Protein AF-A0A658NSR3-F1 (afdb_monomer_lite)

pLDDT: mean 88.61, std 15.93, range [35.75, 98.31]

Secondary structure (DSSP, 8-state):
----------HHHHHHHHHHHHHHHHHHHHT-SSHHHHHHHHHHHHHHHHHHHHHHHHTT--HHHHHHHHHHHHHHHH----S---

Radius of gyration: 15.32 Å; chains: 1; bounding box: 33×28×47 Å

Foldseek 3Di:
DPPPDDDDADLVRLLVVLLVLLLVLLVVLVVDPDPVSNVVSLVVNVVSLVVSLVVCVVVPPDPVVSVVSSVVSVCSSVVDPDPPPD

Structure (mmCIF, N/CA/C/O backbone):
data_AF-A0A658NSR3-F1
#
_entry.id   AF-A0A658NSR3-F1
#
loop_
_atom_site.group_PDB
_atom_site.id
_atom_site.type_symbol
_atom_site.label_atom_id
_atom_site.label_alt_id
_atom_site.label_comp_id
_atom_site.label_asym_id
_atom_site.label_entity_id
_atom_site.label_seq_id
_atom_site.pdbx_PDB_ins_code
_atom_site.Cartn_x
_atom_site.Cartn_y
_atom_site.Cartn_z
_atom_site.occupancy
_atom_site.B_iso_or_equiv
_atom_site.auth_seq_id
_atom_site.auth_comp_id
_atom_site.auth_asym_id
_atom_site.auth_atom_id
_atom_site.pdbx_PDB_model_num
ATOM 1 N N . MET A 1 1 ? 19.112 -10.749 27.061 1.00 43.78 1 MET A N 1
ATOM 2 C CA . MET A 1 1 ? 17.693 -10.354 27.0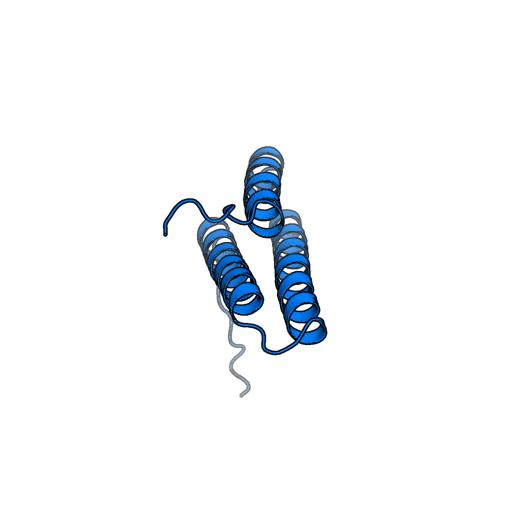14 1.00 43.78 1 MET A CA 1
ATOM 3 C C . MET A 1 1 ? 17.441 -9.887 25.596 1.00 43.78 1 MET A C 1
ATOM 5 O O . MET A 1 1 ? 18.169 -9.013 25.150 1.00 43.78 1 MET A O 1
ATOM 9 N N . ASN A 1 2 ? 16.546 -10.549 24.860 1.00 63.94 2 ASN A N 1
ATOM 10 C CA . ASN A 1 2 ? 16.006 -9.980 23.626 1.00 63.94 2 ASN A CA 1
ATOM 11 C C . ASN A 1 2 ? 14.964 -8.975 24.091 1.00 63.94 2 ASN A C 1
ATOM 13 O O . ASN A 1 2 ? 13.884 -9.386 24.511 1.00 63.94 2 ASN A O 1
ATOM 17 N N . ASP A 1 3 ? 15.327 -7.698 24.116 1.00 65.75 3 ASP A N 1
ATOM 18 C CA . ASP A 1 3 ? 14.346 -6.644 24.320 1.00 65.75 3 ASP A CA 1
ATOM 19 C C . ASP A 1 3 ? 13.364 -6.738 23.152 1.00 65.75 3 ASP A C 1
ATOM 21 O O . ASP A 1 3 ? 13.736 -6.556 21.992 1.00 65.75 3 ASP A O 1
ATOM 25 N N . GLU A 1 4 ? 12.136 -7.147 23.454 1.00 73.12 4 GLU A N 1
ATOM 26 C CA . GLU A 1 4 ? 11.061 -7.262 22.481 1.00 73.12 4 GLU A CA 1
ATOM 27 C C . GLU A 1 4 ? 10.812 -5.859 21.917 1.00 73.12 4 GLU A C 1
ATOM 29 O O . GLU A 1 4 ? 10.234 -4.993 22.579 1.00 73.12 4 GLU A O 1
ATOM 34 N N . GLN A 1 5 ? 11.348 -5.595 20.721 1.00 75.31 5 GLN A N 1
ATOM 35 C CA . GLN A 1 5 ? 11.170 -4.318 20.042 1.00 75.31 5 GLN A CA 1
ATOM 36 C C . GLN A 1 5 ? 9.708 -4.205 19.625 1.00 75.31 5 GLN A C 1
ATOM 38 O O . GLN A 1 5 ? 9.290 -4.715 18.588 1.00 75.31 5 GLN A O 1
ATOM 43 N N . THR A 1 6 ? 8.923 -3.543 20.464 1.00 75.25 6 THR A N 1
ATOM 44 C CA . THR A 1 6 ? 7.546 -3.189 20.155 1.00 75.25 6 THR A CA 1
ATOM 45 C C . THR A 1 6 ? 7.526 -1.783 19.569 1.00 75.25 6 THR A C 1
ATOM 47 O O . THR A 1 6 ? 8.109 -0.849 20.117 1.00 75.25 6 THR A O 1
ATOM 50 N N . PHE A 1 7 ? 6.863 -1.626 18.428 1.00 74.88 7 PHE A N 1
ATOM 51 C CA . PHE A 1 7 ? 6.511 -0.320 17.888 1.00 74.88 7 PHE A CA 1
ATOM 52 C C . PHE A 1 7 ? 4.998 -0.277 17.697 1.00 74.88 7 PHE A C 1
ATOM 54 O O . PHE A 1 7 ? 4.379 -1.263 17.298 1.00 74.88 7 PHE A O 1
ATOM 61 N N . SER A 1 8 ? 4.393 0.860 18.021 1.00 79.25 8 SER A N 1
ATOM 62 C CA . SER A 1 8 ? 2.993 1.127 17.721 1.00 79.25 8 SER A CA 1
ATOM 63 C C . SER A 1 8 ? 2.920 1.960 16.450 1.00 79.25 8 SER A C 1
ATOM 65 O O . SER A 1 8 ? 3.657 2.930 16.278 1.00 79.25 8 SER A O 1
ATOM 67 N N . LEU A 1 9 ? 2.033 1.566 15.544 1.00 83.81 9 LEU A N 1
ATOM 68 C CA . LEU A 1 9 ? 1.808 2.273 14.294 1.00 83.81 9 LEU A CA 1
ATOM 69 C C . LEU A 1 9 ? 0.329 2.630 14.200 1.00 83.81 9 LEU A C 1
ATOM 71 O O . LEU A 1 9 ? -0.531 1.750 14.184 1.00 83.81 9 LEU A O 1
ATOM 75 N N . GLY A 1 10 ? 0.021 3.927 14.180 1.00 92.19 10 GLY A N 1
ATOM 76 C CA . GLY A 1 10 ? -1.352 4.386 13.986 1.00 92.19 10 GLY A CA 1
ATOM 77 C C . GLY A 1 10 ? -1.821 4.141 12.551 1.00 92.19 10 GLY A C 1
ATOM 78 O O . GLY A 1 10 ? -1.009 4.149 11.629 1.00 92.19 10 GLY A O 1
ATOM 79 N N . TYR A 1 11 ? -3.135 4.002 12.343 1.00 95.12 11 TYR A N 1
ATOM 80 C CA . TYR A 1 11 ? -3.718 3.797 11.007 1.00 95.12 11 TYR A CA 1
ATOM 81 C C . TYR A 1 11 ? -3.214 4.827 9.984 1.00 95.12 11 TYR A C 1
ATOM 83 O O . TYR A 1 11 ? -2.706 4.454 8.935 1.00 95.12 11 TYR A O 1
ATOM 91 N N . ALA A 1 12 ? -3.264 6.120 10.321 1.00 95.06 12 ALA A N 1
ATOM 92 C CA . ALA A 1 12 ? -2.817 7.184 9.421 1.00 95.06 12 ALA A CA 1
ATOM 93 C C . ALA A 1 12 ? -1.320 7.088 9.074 1.00 95.06 12 ALA A C 1
ATOM 95 O O . ALA A 1 12 ? -0.942 7.308 7.927 1.00 95.06 12 ALA A O 1
ATOM 96 N N . GLN A 1 13 ? -0.471 6.731 10.045 1.00 95.44 13 GLN A N 1
ATOM 97 C CA . GLN A 1 13 ? 0.962 6.540 9.802 1.00 95.44 13 GLN A CA 1
ATOM 98 C C . GLN A 1 13 ? 1.214 5.315 8.924 1.00 95.44 13 GLN A C 1
ATOM 100 O O . GLN A 1 13 ? 2.001 5.397 7.990 1.00 95.44 13 GLN A O 1
ATOM 105 N N . MET A 1 14 ? 0.518 4.207 9.186 1.00 96.06 14 MET A N 1
ATOM 106 C CA . MET A 1 14 ? 0.584 3.003 8.361 1.00 96.06 14 MET A CA 1
ATOM 107 C C . MET A 1 14 ? 0.197 3.309 6.913 1.00 96.06 14 MET A C 1
ATOM 109 O O . MET A 1 14 ? 0.959 2.997 6.006 1.00 96.06 14 MET A O 1
ATOM 113 N N . THR A 1 15 ? -0.932 3.989 6.696 1.00 97.69 15 THR A N 1
ATOM 114 C CA . THR A 1 15 ? -1.389 4.393 5.360 1.00 97.69 15 THR A CA 1
ATOM 115 C C . THR A 1 15 ? -0.386 5.312 4.664 1.00 97.69 15 THR A C 1
ATOM 117 O O . THR A 1 15 ? -0.089 5.100 3.493 1.00 97.69 15 THR A O 1
ATOM 120 N N . ALA A 1 16 ? 0.177 6.297 5.371 1.00 97.12 16 ALA A N 1
ATOM 121 C CA . ALA A 1 16 ? 1.162 7.215 4.800 1.00 97.12 16 ALA A CA 1
ATOM 122 C C . ALA A 1 16 ? 2.472 6.509 4.406 1.00 97.12 16 ALA A C 1
ATOM 124 O O . ALA A 1 16 ? 3.008 6.773 3.332 1.00 97.12 16 ALA A O 1
ATOM 125 N N . ILE A 1 17 ? 2.967 5.589 5.241 1.00 97.00 17 ILE A N 1
ATOM 126 C CA . ILE A 1 17 ? 4.171 4.797 4.944 1.00 97.00 17 ILE A CA 1
ATOM 127 C C . ILE A 1 17 ? 3.925 3.890 3.736 1.00 97.00 17 ILE A C 1
ATOM 129 O O . ILE A 1 17 ? 4.747 3.853 2.821 1.00 97.00 17 ILE A O 1
ATOM 133 N N . THR A 1 18 ? 2.785 3.193 3.698 1.00 98.06 18 THR A N 1
ATOM 134 C CA . THR A 1 18 ? 2.409 2.353 2.555 1.00 98.06 18 THR A CA 1
ATOM 135 C C . THR A 1 18 ? 2.311 3.175 1.274 1.00 98.06 18 THR A C 1
ATOM 137 O O . THR A 1 18 ? 2.847 2.767 0.247 1.00 98.06 18 THR A O 1
ATOM 140 N N . GLU A 1 19 ? 1.677 4.346 1.323 1.00 98.06 19 GLU A N 1
ATOM 141 C CA . GLU A 1 19 ? 1.585 5.245 0.173 1.00 98.06 19 GLU A CA 1
ATOM 142 C C . GLU A 1 19 ? 2.958 5.704 -0.318 1.00 98.06 19 GLU A C 1
ATOM 144 O O . GLU A 1 19 ? 3.221 5.682 -1.521 1.00 98.06 19 GLU A O 1
ATOM 149 N N . GLN A 1 20 ? 3.834 6.119 0.599 1.00 98.12 20 GLN A N 1
ATOM 150 C CA . GLN A 1 20 ? 5.186 6.545 0.258 1.00 98.12 20 GLN A CA 1
ATOM 151 C C . GLN A 1 20 ? 5.955 5.422 -0.445 1.00 98.12 20 GLN A C 1
ATOM 153 O O . GLN A 1 20 ? 6.585 5.673 -1.470 1.00 98.12 20 GLN A O 1
ATOM 158 N N . TYR A 1 21 ? 5.861 4.195 0.069 1.00 98.19 21 TYR A N 1
ATOM 159 C CA . TYR A 1 21 ? 6.512 3.038 -0.535 1.00 98.19 21 TYR A CA 1
ATOM 160 C C . TYR A 1 21 ? 5.936 2.703 -1.919 1.00 98.19 21 TYR A C 1
ATOM 162 O O . TYR A 1 21 ? 6.688 2.487 -2.861 1.00 98.19 21 TYR A O 1
ATOM 170 N N . ILE A 1 22 ? 4.608 2.752 -2.087 1.00 97.69 22 ILE A N 1
ATOM 171 C CA . ILE A 1 22 ? 3.963 2.573 -3.400 1.00 97.69 22 ILE A CA 1
ATOM 172 C C . ILE A 1 22 ? 4.478 3.611 -4.408 1.00 97.69 22 ILE A C 1
ATOM 174 O O . ILE A 1 22 ? 4.825 3.254 -5.532 1.00 97.69 22 ILE A O 1
ATOM 178 N N . ARG A 1 23 ? 4.573 4.888 -4.015 1.00 96.44 23 ARG A N 1
ATOM 179 C CA . ARG A 1 23 ? 5.109 5.959 -4.876 1.00 96.44 23 ARG A CA 1
ATOM 180 C C . ARG A 1 23 ? 6.569 5.723 -5.255 1.00 96.44 23 ARG A C 1
ATOM 182 O O . ARG A 1 23 ? 6.959 6.032 -6.378 1.00 96.44 23 ARG A O 1
ATOM 189 N N . GLU A 1 24 ? 7.369 5.193 -4.336 1.00 97.25 24 GLU A N 1
ATOM 190 C CA . GLU A 1 24 ? 8.753 4.813 -4.610 1.00 97.25 24 GLU A CA 1
ATOM 191 C C . GLU A 1 24 ? 8.837 3.683 -5.638 1.00 97.25 24 GLU A C 1
ATOM 193 O O . GLU A 1 24 ? 9.543 3.846 -6.631 1.00 97.25 24 GLU A O 1
ATOM 198 N N . CYS A 1 25 ? 8.053 2.615 -5.474 1.00 96.69 25 CYS A N 1
ATOM 199 C CA . CYS A 1 25 ? 7.970 1.537 -6.459 1.00 96.69 25 CYS A CA 1
ATOM 200 C C . CYS A 1 25 ? 7.573 2.061 -7.845 1.00 96.69 25 CYS A C 1
ATOM 202 O O . CYS A 1 25 ? 8.232 1.763 -8.834 1.00 96.69 25 CYS A O 1
ATOM 204 N N . ILE A 1 26 ? 6.547 2.914 -7.929 1.00 94.31 26 ILE A N 1
ATOM 205 C CA . ILE A 1 26 ? 6.101 3.516 -9.198 1.00 94.31 26 ILE A CA 1
ATOM 206 C C . ILE A 1 26 ? 7.221 4.336 -9.850 1.00 94.31 26 ILE A C 1
ATOM 208 O O . ILE A 1 26 ? 7.455 4.226 -11.052 1.00 94.31 26 ILE A O 1
ATOM 212 N N . ARG A 1 27 ? 7.952 5.138 -9.070 1.00 94.44 27 ARG A N 1
ATOM 213 C CA . ARG A 1 27 ? 9.113 5.878 -9.581 1.00 94.44 27 ARG A CA 1
ATOM 214 C C . ARG A 1 27 ? 10.201 4.928 -10.091 1.00 94.44 27 ARG A C 1
ATOM 216 O O . ARG A 1 27 ? 10.817 5.215 -11.112 1.00 94.44 27 ARG A O 1
ATOM 223 N N . ASN A 1 28 ? 10.437 3.818 -9.397 1.00 94.38 28 ASN A N 1
ATOM 224 C CA . ASN A 1 28 ? 11.427 2.821 -9.799 1.00 94.38 28 ASN A CA 1
ATOM 225 C C . ASN A 1 28 ? 11.014 2.087 -11.081 1.00 94.38 28 ASN A C 1
ATOM 227 O O . ASN A 1 28 ? 11.879 1.827 -11.907 1.00 94.38 28 ASN A O 1
ATOM 231 N N . VAL A 1 29 ? 9.714 1.852 -11.313 1.00 92.56 29 VAL A N 1
ATOM 232 C CA . VAL A 1 29 ? 9.202 1.344 -12.601 1.00 92.56 29 VAL A CA 1
ATOM 233 C C . VAL A 1 29 ? 9.645 2.242 -13.758 1.00 92.56 29 VAL A C 1
ATOM 235 O O . VAL A 1 29 ? 10.126 1.736 -14.769 1.00 92.56 29 VAL A O 1
ATOM 238 N N . GLY A 1 30 ? 9.522 3.565 -13.608 1.00 89.19 30 GLY A N 1
ATOM 239 C CA . GLY A 1 30 ? 9.949 4.532 -14.626 1.00 89.19 30 GLY A CA 1
ATOM 240 C C . GLY A 1 30 ? 11.463 4.580 -14.865 1.00 89.19 30 GLY A C 1
ATOM 241 O O . GLY A 1 30 ? 11.891 5.017 -15.929 1.00 89.19 30 GLY A O 1
ATOM 242 N N . ASN A 1 31 ? 12.261 4.111 -13.902 1.00 92.38 31 ASN A N 1
ATOM 243 C CA . ASN A 1 31 ? 13.725 4.077 -13.965 1.00 92.38 31 ASN A CA 1
ATOM 244 C C . ASN A 1 31 ? 14.290 2.665 -14.204 1.00 92.38 31 ASN A C 1
ATOM 246 O O . ASN A 1 31 ? 15.503 2.491 -14.131 1.00 92.38 31 ASN A O 1
ATOM 250 N N . ALA A 1 32 ? 13.439 1.660 -14.417 1.00 93.50 32 ALA A N 1
ATOM 251 C CA . ALA A 1 32 ? 13.867 0.272 -14.523 1.00 93.50 32 ALA A CA 1
ATOM 252 C C . ALA A 1 32 ? 14.683 0.031 -15.804 1.00 93.50 32 ALA A C 1
ATOM 254 O O . ALA A 1 32 ? 14.267 0.424 -16.898 1.00 93.50 32 ALA A O 1
ATOM 255 N N . ASP A 1 33 ? 15.804 -0.684 -15.682 1.00 92.75 33 ASP A N 1
ATOM 256 C CA . ASP A 1 33 ? 16.676 -1.029 -16.812 1.00 92.75 33 ASP A CA 1
ATOM 257 C C . ASP A 1 33 ? 16.111 -2.211 -17.619 1.00 92.75 33 ASP A C 1
ATOM 259 O O . ASP A 1 33 ? 16.500 -2.461 -18.766 1.00 92.75 33 ASP A O 1
ATOM 263 N N . SER A 1 34 ? 15.163 -2.951 -17.034 1.00 94.88 34 SER A N 1
ATOM 264 C CA . SER A 1 34 ? 14.492 -4.071 -17.681 1.00 94.88 34 SER A CA 1
ATOM 265 C C . SER A 1 34 ? 12.993 -4.136 -17.392 1.00 94.88 34 SER A C 1
ATOM 267 O O . SER A 1 34 ? 12.474 -3.662 -16.382 1.00 94.88 34 SER A O 1
ATOM 269 N N . ARG A 1 35 ? 12.272 -4.825 -18.282 1.00 92.25 35 ARG A N 1
ATOM 270 C CA . ARG A 1 35 ? 10.848 -5.125 -18.084 1.00 92.25 35 ARG A CA 1
ATOM 271 C C . ARG A 1 35 ? 10.599 -5.970 -16.830 1.00 92.25 35 ARG A C 1
ATOM 273 O O . ARG A 1 35 ? 9.547 -5.837 -16.216 1.00 92.25 35 ARG A O 1
ATOM 280 N N . GLU A 1 36 ? 11.521 -6.863 -16.488 1.00 95.75 36 GLU A N 1
ATOM 281 C CA . GLU A 1 36 ? 11.394 -7.735 -15.316 1.00 95.75 36 GLU A CA 1
ATOM 282 C C . GLU A 1 36 ? 11.498 -6.936 -14.011 1.00 95.75 36 GLU A C 1
ATOM 284 O O . GLU A 1 36 ? 10.697 -7.139 -13.099 1.00 95.75 36 GLU A O 1
ATOM 289 N N . GLU A 1 37 ? 12.399 -5.953 -13.959 1.00 92.56 37 GLU A N 1
ATOM 290 C CA . GLU A 1 37 ? 12.503 -5.005 -12.844 1.00 92.56 37 GLU A CA 1
ATOM 291 C C . GLU A 1 37 ? 11.240 -4.148 -12.709 1.00 92.56 37 GLU A C 1
ATOM 293 O O . GLU A 1 37 ? 10.673 -4.057 -11.622 1.00 92.56 37 GLU A O 1
ATOM 298 N N . ALA A 1 38 ? 10.723 -3.609 -13.818 1.00 92.44 38 ALA A N 1
ATOM 299 C CA . ALA A 1 38 ? 9.465 -2.860 -13.818 1.00 92.44 38 ALA A CA 1
ATOM 300 C C . ALA A 1 38 ? 8.273 -3.695 -13.298 1.00 92.44 38 ALA A C 1
ATOM 302 O O . ALA A 1 38 ? 7.419 -3.199 -12.558 1.00 92.44 38 ALA A O 1
ATOM 303 N N . ILE A 1 39 ? 8.204 -4.980 -13.664 1.00 94.31 39 ILE A N 1
ATOM 304 C CA . ILE A 1 39 ? 7.178 -5.900 -13.148 1.00 94.31 39 ILE A CA 1
ATOM 305 C C . ILE A 1 39 ? 7.371 -6.123 -11.645 1.00 94.31 39 ILE A C 1
ATOM 307 O O . ILE A 1 39 ? 6.402 -6.031 -10.896 1.00 94.31 39 ILE A O 1
ATOM 311 N N . THR A 1 40 ? 8.610 -6.352 -11.209 1.00 96.19 40 THR A N 1
ATOM 312 C CA . THR A 1 40 ? 8.949 -6.592 -9.799 1.00 96.19 40 THR A CA 1
ATOM 313 C C . THR A 1 40 ? 8.532 -5.421 -8.910 1.00 96.19 40 THR A C 1
ATOM 315 O O . THR A 1 40 ? 7.865 -5.626 -7.899 1.00 96.19 40 THR A O 1
ATOM 318 N N . GLU A 1 41 ? 8.841 -4.188 -9.315 1.00 96.69 41 GLU A N 1
ATOM 319 C CA . GLU A 1 41 ? 8.446 -2.979 -8.581 1.00 96.69 41 GLU A CA 1
ATOM 320 C C . GLU A 1 41 ? 6.920 -2.821 -8.509 1.00 96.69 41 GLU A C 1
ATOM 322 O O . GLU A 1 41 ? 6.354 -2.498 -7.461 1.00 96.69 41 GLU A O 1
ATOM 327 N N . THR A 1 42 ? 6.219 -3.130 -9.603 1.00 95.25 42 THR A N 1
ATOM 328 C CA . THR A 1 42 ? 4.749 -3.121 -9.618 1.00 95.25 42 THR A CA 1
ATOM 329 C C . THR A 1 42 ? 4.171 -4.171 -8.661 1.00 95.25 42 THR A C 1
ATOM 331 O O . THR A 1 42 ? 3.192 -3.904 -7.957 1.00 95.25 42 THR A O 1
ATOM 334 N N . ASP A 1 43 ? 4.764 -5.363 -8.608 1.00 97.19 43 ASP A N 1
ATOM 335 C CA . ASP A 1 43 ? 4.326 -6.434 -7.714 1.00 97.19 43 ASP A CA 1
ATOM 336 C C . ASP A 1 43 ? 4.603 -6.102 -6.240 1.00 97.19 43 ASP A C 1
ATOM 338 O O . ASP A 1 43 ? 3.761 -6.394 -5.387 1.00 97.19 43 ASP A O 1
ATOM 342 N N . TRP A 1 44 ? 5.701 -5.408 -5.925 1.00 98.00 44 TRP A N 1
ATOM 343 C CA . TRP A 1 44 ? 5.951 -4.880 -4.579 1.00 98.00 44 TRP A CA 1
ATOM 344 C C . TRP A 1 44 ? 4.929 -3.828 -4.156 1.00 98.00 44 TRP A C 1
ATOM 346 O O . TRP A 1 44 ? 4.415 -3.898 -3.037 1.00 98.00 44 TRP A O 1
ATOM 356 N N . ALA A 1 45 ? 4.561 -2.903 -5.046 1.00 97.69 45 ALA A N 1
ATOM 357 C CA . ALA A 1 45 ? 3.514 -1.926 -4.757 1.00 97.69 45 ALA A CA 1
ATOM 358 C C . ALA A 1 45 ? 2.174 -2.611 -4.421 1.00 97.69 45 ALA A C 1
ATOM 360 O O . ALA A 1 45 ? 1.521 -2.263 -3.431 1.00 97.69 45 ALA A O 1
ATOM 361 N N . ARG A 1 46 ? 1.787 -3.633 -5.200 1.00 97.44 46 ARG A N 1
ATOM 362 C CA . ARG A 1 46 ? 0.568 -4.428 -4.959 1.00 97.44 46 ARG A CA 1
ATOM 363 C C . ARG A 1 46 ? 0.635 -5.199 -3.643 1.00 97.44 46 ARG A C 1
ATOM 365 O O . ARG A 1 46 ? -0.304 -5.130 -2.853 1.00 97.44 46 ARG A O 1
ATOM 372 N N . ALA A 1 47 ? 1.748 -5.883 -3.380 1.00 98.31 47 ALA A N 1
ATOM 373 C CA . ALA A 1 47 ? 1.933 -6.653 -2.154 1.00 98.31 47 ALA A CA 1
ATOM 374 C C . ALA A 1 47 ? 1.866 -5.767 -0.899 1.00 98.31 47 ALA A C 1
ATOM 376 O O . ALA A 1 47 ? 1.237 -6.143 0.093 1.00 98.31 47 ALA A O 1
ATOM 377 N N . SER A 1 48 ? 2.449 -4.566 -0.946 1.00 98.12 48 SER A N 1
ATOM 378 C CA . SER A 1 48 ? 2.381 -3.605 0.160 1.00 98.12 48 SER A CA 1
ATOM 379 C C . SER A 1 48 ? 0.967 -3.074 0.401 1.00 98.12 48 SER A C 1
ATOM 381 O O . SER A 1 48 ? 0.565 -2.927 1.558 1.00 98.12 48 SER A O 1
ATOM 383 N N . LEU A 1 49 ? 0.184 -2.838 -0.658 1.00 98.25 49 LEU A N 1
ATOM 384 C CA . LEU A 1 49 ? -1.231 -2.475 -0.536 1.00 98.25 49 LEU A CA 1
ATOM 385 C C . LEU A 1 49 ? -2.053 -3.598 0.115 1.00 98.25 49 LEU A C 1
ATOM 387 O O . LEU A 1 49 ? -2.841 -3.343 1.029 1.00 98.25 49 LEU A O 1
ATOM 391 N N . ASP A 1 50 ? -1.861 -4.841 -0.325 1.00 98.12 50 ASP A N 1
ATOM 392 C CA . ASP A 1 50 ? -2.565 -5.991 0.246 1.00 98.12 50 ASP A CA 1
ATOM 393 C C . ASP A 1 50 ? -2.196 -6.195 1.720 1.00 98.12 50 ASP A C 1
ATOM 395 O O . ASP A 1 50 ? -3.073 -6.416 2.560 1.00 98.12 50 ASP A O 1
ATOM 399 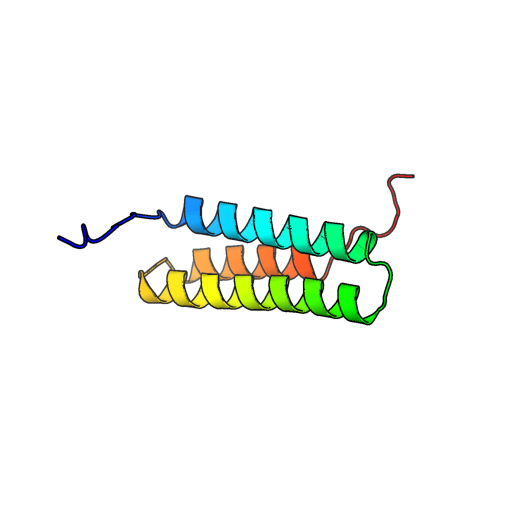N N . HIS A 1 51 ? -0.915 -6.040 2.064 1.00 97.50 51 HIS A N 1
ATOM 400 C CA . HIS A 1 51 ? -0.455 -6.113 3.446 1.00 97.50 51 HIS A CA 1
ATOM 401 C C . HIS A 1 51 ? -1.094 -5.031 4.327 1.00 97.50 51 HIS A C 1
ATOM 403 O O . HIS A 1 51 ? -1.638 -5.339 5.391 1.00 97.50 51 HIS A O 1
ATOM 409 N N . TRP A 1 52 ? -1.104 -3.779 3.861 1.00 98.06 52 TRP A N 1
ATOM 410 C CA . TRP A 1 52 ? -1.792 -2.680 4.539 1.00 98.06 52 TRP A CA 1
ATOM 411 C C . TRP A 1 52 ? -3.278 -2.984 4.762 1.00 98.06 52 TRP A C 1
ATOM 413 O O . TRP A 1 52 ? -3.794 -2.759 5.857 1.00 98.06 52 TRP A O 1
ATOM 423 N N . HIS A 1 53 ? -3.964 -3.552 3.764 1.00 97.81 53 HIS A N 1
ATOM 424 C CA . HIS A 1 53 ? -5.387 -3.869 3.872 1.00 97.81 53 HIS A CA 1
ATOM 425 C C . HIS A 1 53 ? -5.657 -4.936 4.942 1.00 97.81 53 HIS A C 1
ATOM 427 O O . HIS A 1 53 ? -6.603 -4.806 5.726 1.00 97.81 53 HIS A O 1
ATOM 433 N N . LEU A 1 54 ? -4.810 -5.968 5.012 1.00 97.00 54 LEU A N 1
ATOM 434 C CA . LEU A 1 54 ? -4.889 -6.995 6.051 1.00 97.00 54 LEU A CA 1
ATOM 435 C C . LEU A 1 54 ? -4.692 -6.395 7.448 1.00 97.00 54 LEU A C 1
ATOM 437 O O . LEU A 1 54 ? -5.494 -6.672 8.341 1.00 97.00 54 LEU A O 1
ATOM 441 N N . LEU A 1 55 ? -3.679 -5.541 7.628 1.00 95.50 55 LEU A N 1
ATOM 442 C CA . LEU A 1 55 ? -3.414 -4.876 8.906 1.00 95.50 55 LEU A CA 1
ATOM 443 C C . LEU A 1 55 ? -4.556 -3.940 9.316 1.00 95.50 55 LEU A C 1
ATOM 445 O O . LEU A 1 55 ? -5.019 -3.998 10.453 1.00 95.50 55 LEU A O 1
ATOM 449 N N . ALA A 1 56 ? -5.061 -3.122 8.390 1.00 95.81 56 ALA A N 1
ATOM 450 C CA . ALA A 1 56 ? -6.172 -2.212 8.646 1.00 95.81 56 ALA A CA 1
ATOM 451 C C . ALA A 1 56 ? -7.417 -2.957 9.150 1.00 95.81 56 ALA A C 1
ATOM 453 O O . ALA A 1 56 ? -8.043 -2.541 10.127 1.00 95.81 56 ALA A O 1
ATOM 454 N N . ARG A 1 57 ? -7.746 -4.094 8.523 1.00 94.88 57 ARG A N 1
ATOM 455 C CA . ARG A 1 57 ? -8.865 -4.943 8.948 1.00 94.88 57 ARG A CA 1
ATOM 456 C C . ARG A 1 57 ? -8.607 -5.630 10.285 1.00 94.88 57 ARG A C 1
ATOM 458 O O . ARG A 1 57 ? -9.497 -5.635 11.131 1.00 94.88 57 ARG A O 1
ATOM 465 N N . ALA A 1 58 ? -7.415 -6.191 10.483 1.00 94.19 58 ALA A N 1
ATOM 466 C CA . ALA A 1 58 ? -7.055 -6.878 11.723 1.00 94.19 58 ALA A CA 1
ATOM 467 C C . ALA A 1 58 ? -7.082 -5.936 12.938 1.00 94.19 58 ALA A C 1
ATOM 469 O O . ALA A 1 58 ? -7.496 -6.339 14.023 1.00 94.19 58 ALA A O 1
ATOM 470 N N . CYS A 1 59 ? -6.708 -4.671 12.740 1.00 92.12 59 CYS A N 1
ATOM 471 C CA . CYS A 1 59 ? -6.714 -3.636 13.772 1.00 92.12 59 CYS A CA 1
ATOM 472 C C . CYS A 1 59 ? -8.067 -2.909 13.920 1.00 92.12 59 CYS A C 1
ATOM 474 O O . CYS A 1 59 ? -8.155 -1.950 14.685 1.00 92.12 59 CYS A O 1
ATOM 476 N N . GLY A 1 60 ? -9.118 -3.342 13.212 1.00 93.50 60 GLY A N 1
ATOM 477 C CA . GLY A 1 60 ? -10.479 -2.822 13.383 1.00 93.50 60 GLY A CA 1
ATOM 478 C C . GLY A 1 60 ? -10.713 -1.414 12.826 1.00 93.50 60 GLY A C 1
ATOM 479 O O . GLY A 1 60 ? -11.553 -0.684 13.353 1.00 93.50 60 GLY A O 1
ATOM 480 N N . ALA A 1 61 ? -9.984 -1.008 11.781 1.00 94.94 61 ALA A N 1
ATOM 481 C CA . ALA A 1 61 ? -10.238 0.266 11.115 1.00 94.94 61 ALA A CA 1
ATOM 482 C C . ALA A 1 61 ? -11.650 0.295 1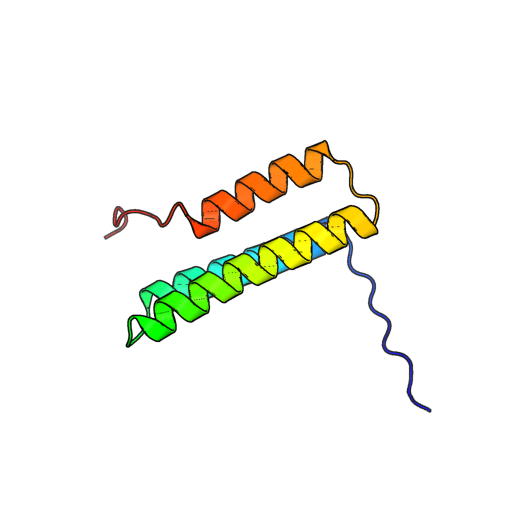0.479 1.00 94.94 61 ALA A C 1
ATOM 484 O O . ALA A 1 61 ? -12.121 -0.738 9.991 1.00 94.94 61 ALA A O 1
ATOM 485 N N . PRO A 1 62 ? -12.339 1.455 10.444 1.00 96.19 62 PRO A N 1
ATOM 486 C CA . PRO A 1 62 ? -13.677 1.554 9.864 1.00 96.19 62 PRO A CA 1
ATOM 487 C C . PRO A 1 62 ? -13.702 1.142 8.388 1.00 96.19 62 PRO A C 1
ATOM 489 O O . PRO A 1 62 ? -12.946 1.682 7.582 1.00 96.19 62 PRO A O 1
ATOM 492 N N . GLU A 1 63 ? -14.614 0.240 8.013 1.00 95.19 63 GLU A N 1
ATOM 493 C CA . GLU A 1 63 ? -14.664 -0.338 6.658 1.00 95.19 63 GLU A CA 1
ATOM 494 C C . GLU A 1 63 ? -14.741 0.717 5.552 1.00 95.19 63 GLU A C 1
ATOM 496 O O . GLU A 1 63 ? -14.067 0.592 4.533 1.00 95.19 63 GLU A O 1
ATOM 501 N N . ARG A 1 64 ? -15.521 1.782 5.769 1.00 96.75 64 ARG A N 1
ATOM 502 C CA . ARG A 1 64 ? -15.644 2.883 4.809 1.00 96.75 64 ARG A CA 1
ATOM 503 C C . ARG A 1 64 ? -14.305 3.581 4.567 1.00 96.75 64 ARG A C 1
ATOM 505 O O . ARG A 1 64 ? -13.934 3.780 3.417 1.00 96.75 64 ARG A O 1
ATOM 512 N N . THR A 1 65 ? -13.577 3.904 5.634 1.00 96.44 65 THR A N 1
ATOM 513 C CA . THR A 1 65 ? -12.253 4.537 5.546 1.00 96.44 65 THR A CA 1
ATOM 514 C C . THR A 1 65 ? -11.262 3.616 4.840 1.00 96.44 65 THR A C 1
ATOM 516 O O . THR A 1 65 ? -10.554 4.053 3.939 1.00 96.44 65 THR A O 1
ATOM 519 N N . VAL A 1 66 ? -11.270 2.321 5.176 1.00 97.44 66 VAL A N 1
ATOM 520 C CA . VAL A 1 66 ? -10.413 1.325 4.518 1.00 97.44 66 VAL A CA 1
ATOM 521 C C . VAL A 1 66 ? -10.740 1.202 3.030 1.00 97.44 66 VAL A C 1
ATOM 523 O O . VAL A 1 66 ? -9.827 1.082 2.222 1.00 97.44 66 VAL A O 1
ATOM 526 N N . ALA A 1 67 ? -12.016 1.234 2.644 1.00 97.38 67 ALA A N 1
ATOM 527 C CA . ALA A 1 67 ? -12.419 1.160 1.242 1.00 97.38 67 ALA A CA 1
ATOM 528 C C . ALA A 1 67 ? -11.985 2.402 0.447 1.00 97.38 67 ALA A C 1
ATOM 530 O O . ALA A 1 67 ? -11.435 2.259 -0.644 1.00 97.38 67 ALA A O 1
ATOM 531 N N . GLU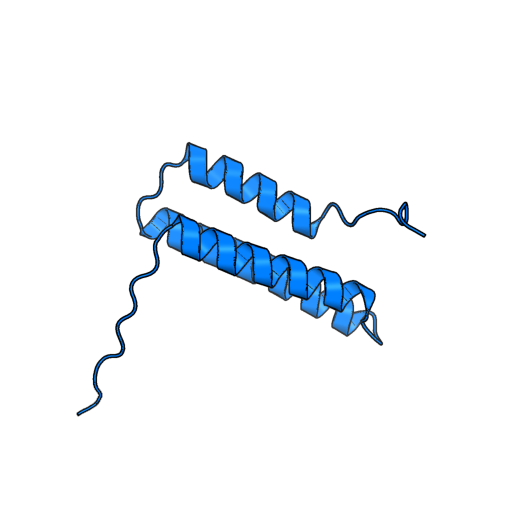 A 1 68 ? -12.192 3.599 1.005 1.00 97.62 68 GLU A N 1
ATOM 532 C CA . GLU A 1 68 ? -11.788 4.874 0.398 1.00 97.62 68 GLU A CA 1
ATOM 533 C C . GLU A 1 68 ? -10.260 4.939 0.207 1.00 97.62 68 GLU A C 1
ATOM 535 O O . GLU A 1 68 ? -9.786 5.216 -0.897 1.00 97.62 68 GLU A O 1
ATOM 540 N N . ASP A 1 69 ? -9.479 4.593 1.236 1.00 97.94 69 ASP A N 1
ATOM 541 C CA . ASP A 1 69 ? -8.016 4.549 1.136 1.00 97.94 69 ASP A CA 1
ATOM 542 C C . ASP A 1 69 ? -7.527 3.437 0.201 1.00 97.94 69 ASP A C 1
ATOM 544 O O . ASP A 1 69 ? -6.606 3.659 -0.585 1.00 97.94 69 ASP A O 1
ATOM 548 N N . ARG A 1 70 ? -8.152 2.250 0.221 1.00 97.31 70 ARG A N 1
ATOM 549 C CA . ARG A 1 70 ? -7.777 1.150 -0.680 1.00 97.31 70 ARG A CA 1
ATOM 550 C C . ARG A 1 70 ? -7.958 1.553 -2.134 1.00 97.31 70 ARG A C 1
ATOM 552 O O . ARG A 1 70 ? -7.086 1.249 -2.946 1.00 97.31 70 ARG A O 1
ATOM 559 N N . GLN A 1 71 ? -9.069 2.213 -2.459 1.00 96.94 71 GLN A N 1
ATOM 560 C CA . GLN A 1 71 ? -9.310 2.715 -3.807 1.00 96.94 71 GLN A CA 1
ATOM 561 C C . GLN A 1 71 ? -8.234 3.729 -4.195 1.00 96.94 71 GLN A C 1
ATOM 563 O O . GLN A 1 71 ? -7.559 3.539 -5.198 1.00 96.94 71 GLN A O 1
ATOM 568 N N . ARG A 1 72 ? -7.991 4.730 -3.346 1.00 96.69 72 ARG A N 1
ATOM 569 C CA . ARG A 1 72 ? -6.985 5.770 -3.585 1.00 96.69 72 ARG A CA 1
ATOM 570 C C . ARG A 1 72 ? -5.578 5.205 -3.816 1.00 96.69 72 ARG A C 1
ATOM 57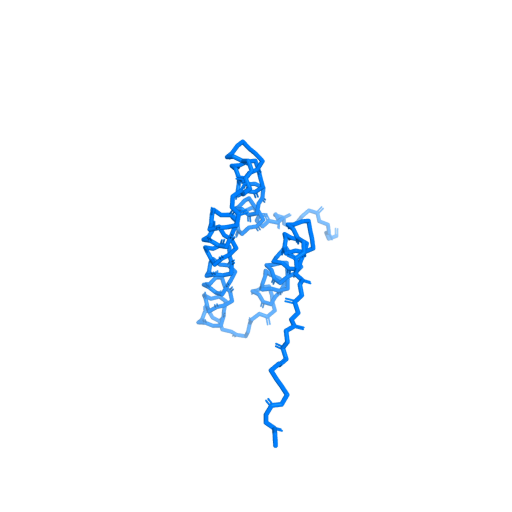2 O O . ARG A 1 72 ? -4.877 5.659 -4.713 1.00 96.69 72 ARG A O 1
ATOM 579 N N . LEU A 1 73 ? -5.154 4.216 -3.027 1.00 96.62 73 LEU A N 1
ATOM 580 C CA . LEU A 1 73 ? -3.850 3.560 -3.192 1.00 96.62 73 LEU A CA 1
ATOM 581 C C . LEU A 1 73 ? -3.809 2.640 -4.420 1.00 96.62 73 LEU A C 1
ATOM 583 O O . LEU A 1 73 ? -2.776 2.544 -5.076 1.00 96.62 73 LEU A O 1
ATOM 587 N N . THR A 1 74 ? -4.929 1.991 -4.753 1.00 96.12 74 THR A N 1
ATOM 588 C CA . THR A 1 74 ? -5.076 1.228 -6.003 1.00 96.12 74 THR A CA 1
ATOM 589 C C . THR A 1 74 ? -4.901 2.154 -7.203 1.00 96.12 74 THR A C 1
ATOM 591 O O . THR A 1 74 ? -4.160 1.823 -8.124 1.00 96.12 74 THR A O 1
ATOM 594 N N . ASP A 1 75 ? -5.515 3.336 -7.162 1.00 94.81 75 ASP A N 1
ATOM 595 C CA . ASP A 1 75 ? -5.408 4.328 -8.226 1.00 94.81 75 ASP A CA 1
ATOM 596 C C . ASP A 1 75 ? -3.961 4.790 -8.414 1.00 94.81 75 ASP A C 1
ATOM 598 O O . ASP A 1 75 ? -3.543 4.955 -9.548 1.00 94.81 75 ASP A O 1
ATOM 602 N N . LEU A 1 76 ? -3.146 4.906 -7.359 1.00 92.94 76 LEU A N 1
ATOM 603 C CA . LEU A 1 76 ? -1.717 5.217 -7.525 1.00 92.94 76 LEU A CA 1
ATOM 604 C C . LEU A 1 76 ? -0.973 4.151 -8.341 1.00 92.94 76 LEU A C 1
ATOM 606 O O . LEU A 1 76 ? -0.143 4.492 -9.175 1.00 92.94 76 LEU A O 1
ATOM 610 N N . ILE A 1 77 ? -1.268 2.869 -8.113 1.00 92.88 77 ILE A N 1
ATOM 611 C CA . ILE A 1 77 ? -0.585 1.756 -8.792 1.00 92.88 77 ILE A CA 1
ATOM 612 C C . ILE A 1 77 ? -0.960 1.696 -10.281 1.00 92.88 77 ILE A C 1
ATOM 614 O O . ILE A 1 77 ? -0.135 1.306 -11.105 1.00 92.88 77 ILE A O 1
ATOM 618 N N . TRP A 1 78 ? -2.198 2.055 -10.632 1.00 86.31 78 TRP A N 1
ATOM 619 C CA . TRP A 1 78 ? -2.733 1.868 -11.988 1.00 86.31 78 TRP A CA 1
ATOM 620 C C . TRP A 1 78 ? -2.857 3.154 -12.810 1.00 86.31 78 TRP A C 1
ATOM 622 O O . TRP A 1 78 ? -2.742 3.098 -14.033 1.00 86.31 78 TRP A O 1
ATOM 632 N N . CYS A 1 79 ? -3.060 4.303 -12.168 1.00 70.94 79 CYS A N 1
ATOM 633 C CA . CYS A 1 79 ? -3.034 5.620 -12.795 1.00 70.94 79 CYS A CA 1
ATOM 634 C C . CYS A 1 79 ? -1.614 6.180 -12.699 1.00 70.94 79 CYS A C 1
ATOM 636 O O . CYS A 1 79 ? -1.316 7.064 -11.897 1.00 70.94 79 CYS A O 1
ATOM 638 N N . TYR A 1 80 ? -0.726 5.650 -13.535 1.00 57.78 80 TYR A N 1
ATOM 639 C CA . TYR A 1 80 ? 0.527 6.330 -13.841 1.00 57.78 80 TYR A CA 1
ATOM 640 C C . TYR A 1 80 ? 0.184 7.686 -14.489 1.00 57.78 80 TYR A C 1
ATOM 642 O O . TYR A 1 80 ? -0.729 7.715 -15.323 1.00 57.78 80 TYR A O 1
ATOM 650 N N . PRO A 1 81 ? 0.850 8.807 -14.152 1.00 49.72 81 PRO A N 1
ATOM 651 C CA . PRO A 1 81 ? 0.685 10.018 -14.940 1.00 49.72 81 PRO A CA 1
ATOM 652 C C . PRO A 1 81 ? 1.116 9.696 -16.374 1.00 49.72 81 PRO A C 1
ATOM 654 O O . PRO A 1 81 ? 2.272 9.357 -16.622 1.00 49.72 81 PRO A O 1
ATOM 657 N N . SER A 1 82 ? 0.179 9.765 -17.322 1.00 41.00 82 SER A N 1
ATOM 658 C CA . SER A 1 82 ? 0.548 9.987 -18.717 1.00 41.00 82 SER A CA 1
ATOM 659 C C . SER A 1 82 ? 1.456 11.211 -18.747 1.00 41.00 82 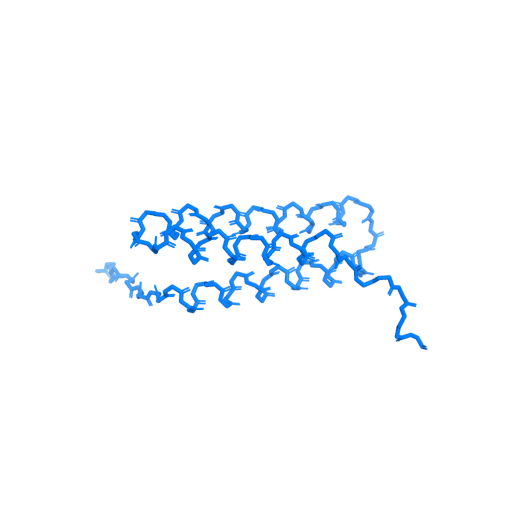SER A C 1
ATOM 661 O O . SER A 1 82 ? 1.184 12.164 -18.024 1.00 41.00 82 SER A O 1
ATOM 663 N N . GLU A 1 83 ? 2.523 11.155 -19.532 1.00 46.19 83 GLU A N 1
ATOM 664 C CA . GLU A 1 83 ? 3.584 12.156 -19.687 1.00 46.19 83 GLU A CA 1
ATOM 665 C C . GLU A 1 83 ? 3.082 13.584 -20.031 1.00 46.19 83 GLU A C 1
ATOM 667 O O . GLU A 1 83 ? 3.357 14.105 -21.105 1.00 46.19 83 GLU A O 1
ATOM 672 N N . GLU A 1 84 ? 2.362 14.252 -19.131 1.00 41.75 84 GLU A N 1
ATOM 673 C CA . GLU A 1 84 ? 1.903 15.639 -19.272 1.00 41.75 84 GLU A CA 1
ATOM 674 C C . GLU A 1 84 ? 2.571 16.555 -18.239 1.00 41.75 84 GLU A C 1
ATOM 676 O O . GLU A 1 84 ? 1.934 17.444 -17.696 1.00 41.75 84 GLU A O 1
ATOM 681 N N . GLU A 1 85 ? 3.865 16.361 -17.972 1.00 42.25 85 GLU A N 1
ATOM 682 C CA . GLU A 1 85 ? 4.729 17.375 -17.336 1.00 42.25 85 GLU A CA 1
ATOM 683 C C . GLU A 1 85 ? 6.169 17.307 -17.904 1.00 42.25 85 GLU A C 1
ATOM 685 O O . GLU A 1 85 ? 7.144 17.288 -17.151 1.00 42.25 85 GLU A O 1
ATOM 690 N N . GLN A 1 86 ? 6.305 17.231 -19.240 1.00 35.75 86 GLN A N 1
ATOM 691 C CA . GLN A 1 86 ? 7.563 17.533 -19.953 1.00 35.75 86 GLN A CA 1
ATOM 692 C C . GLN A 1 86 ? 7.662 19.021 -20.299 1.00 35.75 86 GLN A C 1
ATOM 694 O O . GLN A 1 86 ? 6.666 19.573 -20.823 1.00 35.75 86 GLN A O 1
#

Sequence (86 aa):
MNDEQTFSLGYAQMTAITEQYIRECIRNVGNADSREEAITETDWARASLDHWHLLARACGAPERTVAEDRQRLTDLIWCYPSEEEQ